Protein AF-A0AAU6HEU2-F1 (afdb_monomer_lite)

pLDDT: mean 76.86, std 15.82, range [38.91, 93.75]

Secondary structure (DSSP, 8-state):
-------HHHHHHHHHHHHHHHHHHHHHHHHHHHHHHTT-HHHHHHHHHHHHHHHHH-TTSPPHHHHHHHHHHHHHT--

Structure (mmCIF, N/CA/C/O backbone):
data_AF-A0AAU6HEU2-F1
#
_entry.id   AF-A0AAU6HEU2-F1
#
loop_
_atom_site.group_PDB
_atom_site.id
_atom_site.type_symbol
_atom_site.label_atom_id
_atom_site.label_alt_id
_atom_site.label_comp_id
_atom_site.label_asym_id
_atom_site.label_entity_id
_atom_site.label_seq_id
_atom_site.pdbx_PDB_ins_code
_atom_site.Cartn_x
_atom_site.Cartn_y
_atom_site.Cartn_z
_atom_site.occupancy
_atom_site.B_iso_or_equiv
_atom_site.auth_seq_id
_atom_site.auth_comp_id
_atom_site.auth_asym_id
_atom_site.auth_atom_id
_atom_site.pdbx_PDB_model_num
ATOM 1 N N . MET A 1 1 ? -35.540 0.495 32.454 1.00 38.91 1 MET A N 1
ATOM 2 C CA . MET A 1 1 ? -34.422 -0.129 31.717 1.00 38.91 1 MET A CA 1
ATOM 3 C C . MET A 1 1 ? -34.380 0.499 30.338 1.00 38.91 1 MET A C 1
ATOM 5 O O . MET A 1 1 ? -35.174 0.122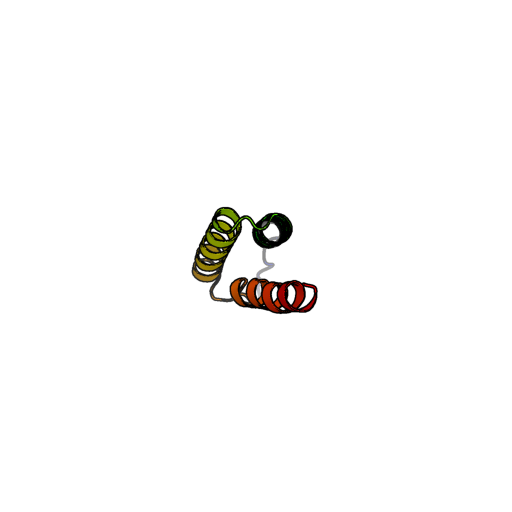 29.490 1.00 38.91 1 MET A O 1
ATOM 9 N N . SER A 1 2 ? -33.551 1.524 30.151 1.00 43.22 2 SER A N 1
ATOM 10 C CA . SER A 1 2 ? -33.447 2.224 28.868 1.00 43.22 2 SER A CA 1
ATOM 11 C C . SER A 1 2 ? -32.401 1.519 28.011 1.00 43.22 2 SER A C 1
ATOM 13 O O . SER A 1 2 ? -31.210 1.615 28.301 1.00 43.22 2 SER A O 1
ATOM 15 N N . LEU A 1 3 ? -32.853 0.783 26.991 1.00 52.72 3 LEU A N 1
ATOM 16 C CA . LEU A 1 3 ? -31.998 0.367 25.881 1.00 52.72 3 LEU A CA 1
ATOM 17 C C . LEU A 1 3 ? -31.473 1.648 25.217 1.00 52.72 3 LEU A C 1
ATOM 19 O O . LEU A 1 3 ? -32.247 2.382 24.607 1.00 52.72 3 LEU A O 1
ATOM 23 N N . HIS A 1 4 ? -30.178 1.930 25.355 1.00 54.94 4 HIS A N 1
ATOM 24 C CA . HIS A 1 4 ? -29.498 2.870 24.468 1.00 54.94 4 HIS A CA 1
ATOM 25 C C . HIS A 1 4 ? -29.458 2.222 23.081 1.00 54.94 4 HIS A C 1
ATOM 27 O O . HIS A 1 4 ? -28.588 1.405 22.787 1.00 54.94 4 HIS A O 1
ATOM 33 N N . LEU A 1 5 ? -30.460 2.533 22.261 1.00 56.38 5 LEU A N 1
ATOM 34 C CA . LEU A 1 5 ? -30.408 2.318 20.823 1.00 56.38 5 LEU A CA 1
ATOM 35 C C . LEU A 1 5 ? -29.305 3.241 20.301 1.00 56.38 5 LEU A C 1
ATOM 37 O O . LEU A 1 5 ? -29.474 4.459 20.283 1.00 56.38 5 LEU A O 1
ATOM 41 N N . ILE A 1 6 ? -28.155 2.658 19.962 1.00 56.84 6 ILE A N 1
ATOM 42 C CA . ILE A 1 6 ? -27.129 3.329 19.159 1.00 56.84 6 ILE A CA 1
ATOM 43 C C . ILE A 1 6 ? -27.860 3.887 17.938 1.00 56.84 6 ILE A C 1
ATOM 45 O O . ILE A 1 6 ? -28.578 3.151 17.260 1.00 56.84 6 ILE A O 1
ATOM 49 N N . SER A 1 7 ? -27.774 5.197 17.735 1.00 57.38 7 SER A N 1
ATOM 50 C CA . SER A 1 7 ? -28.607 5.878 16.747 1.00 57.38 7 SER A CA 1
ATOM 51 C C . SER A 1 7 ? -28.206 5.423 15.341 1.00 57.38 7 SER A C 1
ATOM 53 O O . SER A 1 7 ? -27.015 5.348 15.043 1.00 57.38 7 SER A O 1
ATOM 55 N N . ASP A 1 8 ? -29.168 5.177 14.446 1.00 54.66 8 ASP A N 1
ATOM 56 C CA . ASP A 1 8 ? -28.910 4.746 13.055 1.00 54.66 8 ASP A CA 1
ATOM 57 C C . ASP A 1 8 ? -27.933 5.677 12.300 1.00 54.66 8 ASP A C 1
ATOM 59 O O . ASP A 1 8 ? -27.213 5.256 11.391 1.00 54.66 8 ASP A O 1
ATOM 63 N N . ALA A 1 9 ? -27.853 6.945 12.717 1.00 53.81 9 ALA A N 1
ATOM 64 C CA . ALA A 1 9 ? -26.896 7.926 12.216 1.00 53.81 9 ALA A CA 1
ATOM 65 C C . ALA A 1 9 ? -25.431 7.581 12.553 1.00 53.81 9 ALA A C 1
ATOM 67 O O . ALA A 1 9 ? -24.566 7.736 11.696 1.00 53.81 9 ALA A O 1
ATOM 68 N N . GLU A 1 10 ? -25.146 7.068 13.754 1.00 52.81 10 GLU A N 1
ATOM 69 C CA . GLU A 1 10 ? -23.790 6.680 14.172 1.00 52.81 10 GLU A CA 1
ATOM 70 C C . GLU A 1 10 ? -23.320 5.421 13.428 1.00 52.81 10 GLU A C 1
ATOM 72 O O . GLU A 1 10 ? -22.157 5.330 13.028 1.00 52.81 10 GLU A O 1
ATOM 77 N N . TYR A 1 11 ? -24.240 4.491 13.144 1.00 54.50 11 TYR A N 1
ATOM 78 C CA . TYR A 1 11 ? -23.950 3.297 12.345 1.00 54.50 11 TYR A CA 1
ATOM 7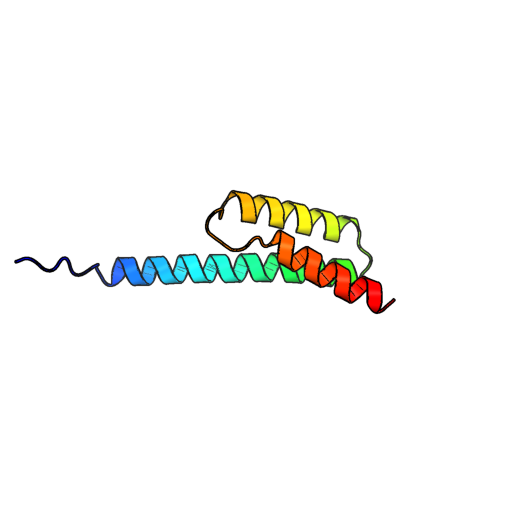9 C C . TYR A 1 11 ? -23.608 3.658 10.889 1.00 54.50 11 TYR A C 1
ATOM 81 O O . TYR A 1 11 ? -22.608 3.190 10.344 1.00 54.50 11 TYR A O 1
ATOM 89 N N . ALA A 1 12 ? -24.380 4.564 10.276 1.00 53.25 12 ALA A N 1
ATOM 90 C CA . ALA A 1 12 ? -24.137 5.045 8.914 1.00 53.25 12 ALA A CA 1
ATOM 91 C C . ALA A 1 12 ? -22.835 5.862 8.777 1.00 53.25 12 ALA A C 1
ATOM 93 O O . ALA A 1 12 ? -22.194 5.868 7.719 1.00 53.25 12 ALA A O 1
ATOM 94 N N . GLN A 1 13 ? -22.427 6.558 9.840 1.00 53.88 13 GLN A N 1
ATOM 95 C CA . GLN A 1 13 ? -21.173 7.3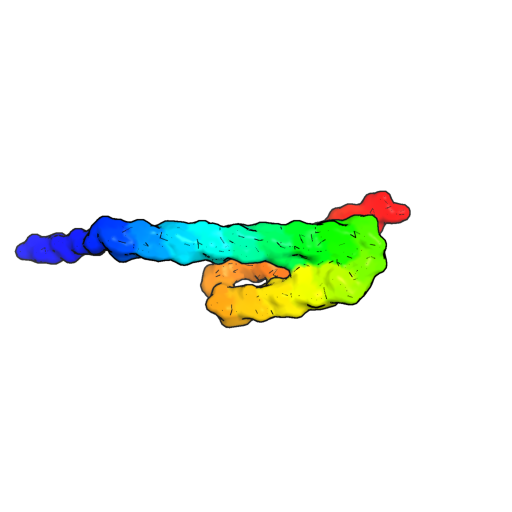12 9.880 1.00 53.88 13 GLN A CA 1
ATOM 96 C C . GLN A 1 13 ? -19.964 6.371 10.002 1.00 53.88 13 GLN A C 1
ATOM 98 O O . GLN A 1 13 ? -18.972 6.559 9.295 1.00 53.88 13 GLN A O 1
ATOM 103 N N . GLY A 1 14 ? -20.087 5.303 10.800 1.00 55.62 14 GLY A N 1
ATOM 104 C CA . GLY A 1 14 ? -19.086 4.238 10.900 1.00 55.62 14 GLY A CA 1
ATOM 105 C C . GLY A 1 14 ? -18.867 3.484 9.584 1.00 55.62 14 GLY A C 1
ATOM 106 O O . GLY A 1 14 ? -17.725 3.211 9.214 1.00 55.62 14 GLY A O 1
ATOM 107 N N . THR A 1 15 ? -19.929 3.219 8.816 1.00 60.09 15 THR A N 1
ATOM 108 C CA . THR A 1 15 ? -19.800 2.541 7.514 1.00 60.09 15 THR A CA 1
ATOM 109 C C . THR A 1 15 ? -19.113 3.402 6.458 1.00 60.09 15 THR A C 1
ATOM 111 O O . THR A 1 15 ? -18.300 2.881 5.699 1.00 60.09 15 THR A O 1
ATOM 114 N N . LYS A 1 16 ? -19.378 4.716 6.423 1.00 60.22 16 LYS A N 1
ATOM 115 C CA . LYS A 1 16 ? -18.739 5.629 5.458 1.00 60.22 16 LYS A CA 1
ATOM 116 C C . LYS A 1 16 ? -17.252 5.821 5.738 1.00 60.22 16 LYS A C 1
ATOM 118 O O . LYS A 1 16 ? -16.465 5.842 4.797 1.00 60.22 16 LYS A O 1
ATOM 123 N N . ALA A 1 17 ? -16.872 5.923 7.012 1.00 59.97 17 ALA A N 1
ATOM 124 C CA . ALA A 1 17 ? -15.467 5.960 7.403 1.00 59.97 17 ALA A CA 1
ATOM 125 C C . ALA A 1 17 ? -14.767 4.650 7.007 1.00 59.97 17 ALA A C 1
ATOM 127 O O . ALA A 1 17 ? -13.796 4.677 6.262 1.00 59.97 17 ALA A O 1
ATOM 128 N N . ALA A 1 18 ? -15.339 3.495 7.360 1.00 63.50 18 ALA A N 1
ATOM 129 C CA . ALA A 1 18 ? -14.780 2.195 6.988 1.00 63.50 18 ALA A CA 1
ATOM 130 C C . ALA A 1 18 ? -14.704 1.963 5.462 1.00 63.50 18 ALA A C 1
ATOM 132 O O . ALA A 1 18 ? -13.847 1.228 4.972 1.00 63.50 18 ALA A O 1
ATOM 133 N N . GLU A 1 19 ? -15.608 2.551 4.679 1.00 65.94 19 GLU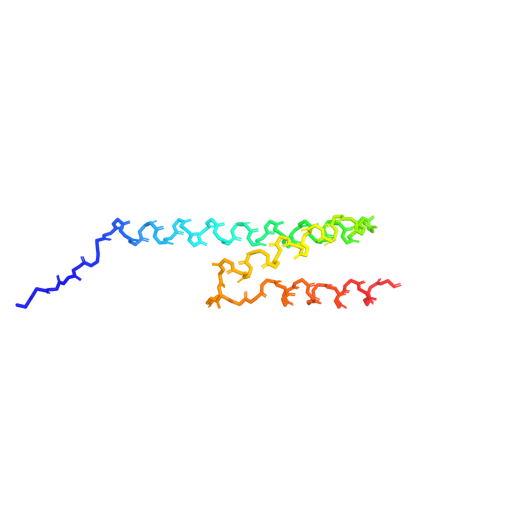 A N 1
ATOM 134 C CA . GLU A 1 19 ? -15.577 2.492 3.215 1.00 65.94 19 GLU A CA 1
ATOM 135 C C . GLU A 1 19 ? -14.519 3.424 2.611 1.00 65.94 19 GLU A C 1
ATOM 137 O O . GLU A 1 19 ? -13.786 3.010 1.709 1.00 65.94 19 GLU A O 1
ATOM 142 N N . ALA A 1 20 ? -14.358 4.630 3.160 1.00 70.50 20 ALA A N 1
ATOM 143 C CA . ALA A 1 20 ? -13.261 5.527 2.807 1.00 70.50 20 ALA A CA 1
ATOM 144 C C . ALA A 1 20 ? -11.898 4.889 3.124 1.00 70.50 20 ALA A C 1
ATOM 146 O O . ALA A 1 20 ? -11.019 4.882 2.265 1.00 70.50 20 ALA A O 1
ATOM 147 N N . HIS A 1 21 ? -11.763 4.253 4.293 1.00 75.94 21 HIS A N 1
ATOM 148 C CA . HIS A 1 21 ? -10.537 3.565 4.711 1.00 75.94 21 HIS A CA 1
ATOM 149 C C . HIS A 1 21 ? -10.193 2.408 3.762 1.00 75.94 21 HIS A C 1
ATOM 151 O O . HIS A 1 21 ? -9.065 2.296 3.287 1.00 75.94 21 HIS A O 1
ATOM 157 N N . ARG A 1 22 ? -11.181 1.570 3.407 1.00 77.81 22 ARG A N 1
ATOM 158 C CA . ARG A 1 22 ? -10.993 0.483 2.426 1.00 77.81 22 ARG A CA 1
ATOM 159 C C . ARG A 1 22 ? -10.592 1.008 1.049 1.00 77.81 22 ARG A C 1
ATOM 161 O O . ARG A 1 22 ? -9.753 0.398 0.387 1.00 77.81 22 ARG A O 1
ATOM 168 N N . THR A 1 23 ? -11.169 2.131 0.630 1.00 84.25 23 THR A N 1
ATOM 169 C CA . THR A 1 23 ? -10.862 2.768 -0.657 1.00 84.25 23 THR A CA 1
ATOM 170 C C . THR A 1 23 ? -9.438 3.321 -0.682 1.00 84.25 23 THR A C 1
ATOM 172 O O . THR A 1 23 ? -8.706 3.090 -1.643 1.00 84.25 23 THR A O 1
ATOM 175 N N . GLU A 1 24 ? -9.015 4.002 0.383 1.00 86.19 24 GLU A N 1
ATOM 176 C CA . GLU A 1 24 ? -7.655 4.527 0.525 1.00 86.19 24 GLU A CA 1
ATOM 177 C C . GLU A 1 24 ? -6.619 3.398 0.517 1.00 86.19 24 GLU A C 1
ATOM 179 O O . GLU A 1 24 ? -5.666 3.422 -0.268 1.00 86.19 24 GLU A O 1
ATOM 184 N N . ARG A 1 25 ? -6.873 2.349 1.304 1.00 87.56 25 ARG A N 1
ATOM 185 C CA . ARG A 1 25 ? -6.044 1.144 1.374 1.00 87.56 25 ARG A CA 1
ATOM 186 C C . ARG A 1 25 ? -5.867 0.477 0.008 1.00 87.56 25 ARG A C 1
ATOM 188 O O . ARG A 1 25 ? -4.741 0.205 -0.409 1.00 87.56 25 ARG A O 1
ATOM 195 N N . ALA A 1 26 ? -6.965 0.267 -0.722 1.00 87.88 26 ALA A N 1
ATOM 196 C CA . ALA A 1 26 ? -6.930 -0.282 -2.078 1.00 87.88 26 ALA A CA 1
ATOM 197 C C . ALA A 1 26 ? -6.174 0.633 -3.059 1.00 87.88 26 ALA A C 1
ATOM 199 O O . ALA A 1 26 ? -5.451 0.150 -3.933 1.00 87.88 26 ALA A O 1
ATOM 200 N N . GLY A 1 27 ? -6.295 1.954 -2.896 1.00 91.06 27 GLY A N 1
ATOM 201 C CA . GLY A 1 27 ? -5.575 2.940 -3.697 1.00 91.06 27 GLY A CA 1
ATOM 202 C C . GLY A 1 27 ? -4.057 2.857 -3.521 1.00 91.06 27 GLY A C 1
ATOM 203 O O . GLY A 1 27 ? -3.327 2.869 -4.513 1.00 91.06 27 GLY A O 1
ATOM 204 N N . ILE A 1 28 ? -3.577 2.722 -2.283 1.00 91.19 28 ILE A N 1
ATOM 205 C CA . ILE A 1 28 ? -2.143 2.589 -1.979 1.00 91.19 28 ILE A CA 1
ATOM 206 C C . ILE A 1 28 ? -1.578 1.295 -2.585 1.00 91.19 28 ILE A C 1
ATOM 208 O O . ILE A 1 28 ? -0.545 1.327 -3.256 1.00 91.19 28 ILE A O 1
ATOM 212 N N . VAL A 1 29 ? -2.289 0.174 -2.431 1.00 90.88 29 VAL A N 1
ATOM 213 C CA . VAL A 1 29 ? -1.894 -1.120 -3.013 1.00 90.88 29 VAL A CA 1
ATOM 214 C C . VAL A 1 29 ? -1.837 -1.059 -4.541 1.00 90.88 29 VAL A C 1
ATOM 216 O O . VAL A 1 29 ? -0.869 -1.519 -5.146 1.00 90.88 29 VAL A O 1
ATOM 219 N N . SER A 1 30 ? -2.839 -0.4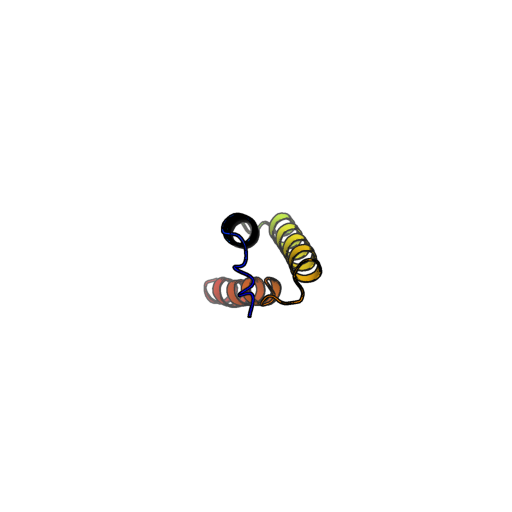46 -5.175 1.00 90.31 30 SER A N 1
ATOM 220 C CA . SER A 1 30 ? -2.888 -0.291 -6.633 1.00 90.31 30 SER A CA 1
ATOM 221 C C . SER A 1 30 ? -1.732 0.561 -7.172 1.00 90.31 30 SER A C 1
ATOM 223 O O . SER A 1 30 ? -1.122 0.213 -8.189 1.00 90.31 30 SER A O 1
ATOM 225 N N . ARG A 1 31 ? -1.364 1.641 -6.465 1.00 91.06 31 ARG A N 1
ATOM 226 C CA . ARG A 1 31 ? -0.189 2.462 -6.807 1.00 91.06 31 ARG A CA 1
ATOM 227 C C . ARG A 1 31 ? 1.101 1.660 -6.712 1.00 91.06 31 ARG A C 1
ATOM 229 O O . ARG A 1 31 ? 1.899 1.712 -7.643 1.00 91.06 31 ARG A O 1
ATOM 236 N N . TYR A 1 32 ? 1.269 0.881 -5.641 1.00 91.50 32 TYR A N 1
ATOM 237 C CA . TYR A 1 32 ? 2.429 0.007 -5.490 1.00 91.50 32 TYR A CA 1
ATOM 238 C C . TYR A 1 32 ? 2.527 -1.010 -6.636 1.00 91.50 32 TYR A C 1
ATOM 240 O O . TYR A 1 32 ? 3.576 -1.129 -7.263 1.00 91.50 32 TYR A O 1
ATOM 248 N N . ALA A 1 33 ? 1.428 -1.702 -6.954 1.00 89.19 33 ALA A N 1
ATOM 249 C CA . ALA A 1 33 ? 1.391 -2.695 -8.027 1.00 89.19 33 ALA A CA 1
ATOM 250 C C . ALA A 1 33 ? 1.681 -2.077 -9.406 1.00 89.19 33 ALA A C 1
ATOM 252 O O . ALA A 1 33 ? 2.438 -2.646 -10.191 1.00 89.19 33 ALA A O 1
ATOM 253 N N . SER A 1 34 ? 1.131 -0.892 -9.684 1.00 90.69 34 SER A N 1
ATOM 254 C CA . SER A 1 34 ? 1.364 -0.173 -10.944 1.00 90.69 34 SER A CA 1
ATOM 255 C C . SER A 1 34 ? 2.817 0.292 -11.075 1.00 90.69 34 SER A C 1
ATOM 257 O O . SER A 1 34 ? 3.431 0.098 -12.123 1.00 90.69 34 SER A O 1
ATOM 259 N N . ALA A 1 35 ? 3.391 0.849 -10.004 1.00 91.06 35 ALA A N 1
ATOM 260 C CA . ALA A 1 35 ? 4.792 1.258 -9.973 1.00 91.06 35 ALA A CA 1
ATOM 261 C C . ALA A 1 35 ? 5.735 0.050 -10.096 1.00 91.06 35 ALA A C 1
ATOM 263 O O . ALA A 1 35 ? 6.708 0.096 -10.845 1.00 91.06 35 ALA A O 1
ATOM 264 N N . SER A 1 36 ? 5.403 -1.064 -9.434 1.00 88.75 36 SER A N 1
ATOM 265 C CA . SER A 1 36 ? 6.137 -2.327 -9.542 1.00 88.75 36 SER A CA 1
ATOM 266 C C . SER A 1 36 ? 6.133 -2.870 -10.971 1.00 88.75 36 SER A C 1
ATOM 268 O O . SER A 1 36 ? 7.199 -3.167 -11.504 1.00 88.75 36 SER A O 1
ATOM 270 N N . ALA A 1 37 ? 4.973 -2.906 -11.634 1.00 88.44 37 ALA A N 1
ATOM 271 C CA . ALA A 1 37 ? 4.865 -3.333 -13.029 1.00 88.44 37 ALA A CA 1
ATOM 272 C C . ALA A 1 37 ? 5.652 -2.429 -13.999 1.00 88.44 37 ALA A C 1
ATOM 274 O O . ALA A 1 37 ? 6.152 -2.903 -15.018 1.00 88.44 37 ALA A O 1
ATOM 275 N N . ALA A 1 38 ? 5.785 -1.139 -13.678 1.00 90.62 38 ALA A N 1
ATOM 276 C CA . ALA A 1 38 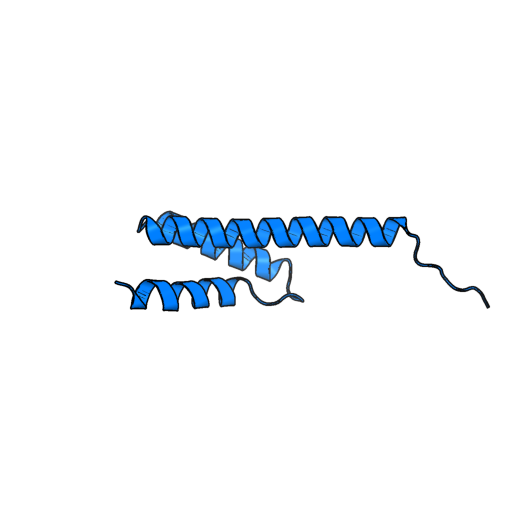? 6.541 -0.169 -14.466 1.00 90.62 38 ALA A CA 1
ATOM 277 C C . ALA A 1 38 ? 8.047 -0.115 -14.130 1.00 90.62 38 ALA A C 1
ATOM 279 O O . ALA A 1 38 ? 8.774 0.633 -14.779 1.00 90.62 38 ALA A O 1
ATOM 280 N N . ASN A 1 39 ? 8.527 -0.883 -13.140 1.00 88.25 39 ASN A N 1
ATOM 281 C CA . ASN A 1 39 ? 9.866 -0.737 -12.546 1.00 88.25 39 ASN A CA 1
ATOM 282 C C . ASN A 1 39 ? 10.163 0.692 -12.044 1.00 88.25 39 ASN A C 1
ATOM 284 O O . ASN A 1 39 ? 11.313 1.132 -12.007 1.00 88.25 39 ASN A O 1
ATOM 288 N N . ASP A 1 40 ? 9.125 1.425 -11.643 1.00 92.38 40 ASP A N 1
ATOM 289 C CA . ASP A 1 40 ? 9.251 2.753 -11.058 1.00 92.38 40 ASP A CA 1
ATOM 290 C C . ASP A 1 40 ? 9.565 2.636 -9.563 1.00 92.38 40 ASP A C 1
ATOM 292 O O . ASP A 1 40 ? 8.683 2.492 -8.711 1.00 92.38 40 ASP A O 1
ATOM 296 N N . TYR A 1 41 ? 10.855 2.686 -9.238 1.00 89.12 41 TYR A N 1
ATOM 297 C CA . TYR A 1 41 ? 11.326 2.627 -7.857 1.00 89.12 41 TYR A CA 1
ATOM 298 C C . TYR A 1 41 ? 10.879 3.831 -7.019 1.00 89.12 41 TYR A C 1
ATOM 300 O O . TYR A 1 41 ? 10.646 3.666 -5.822 1.00 89.12 41 TYR A O 1
ATOM 308 N N . GLY A 1 42 ? 10.717 5.009 -7.633 1.00 93.06 42 GLY A N 1
ATOM 309 C CA . GLY A 1 42 ? 10.220 6.202 -6.946 1.00 93.06 42 GLY A CA 1
ATOM 310 C C . GLY A 1 42 ? 8.764 6.016 -6.531 1.00 93.06 42 GLY A C 1
ATOM 311 O O . GLY A 1 42 ? 8.439 6.110 -5.349 1.00 93.06 42 GLY A O 1
ATOM 312 N N . GLY A 1 43 ? 7.914 5.609 -7.476 1.00 90.06 43 GLY A N 1
ATOM 313 C CA . GLY A 1 43 ? 6.507 5.309 -7.210 1.00 90.06 43 GLY A CA 1
ATOM 314 C C . GLY A 1 43 ? 6.306 4.165 -6.208 1.00 90.06 43 GLY A C 1
ATOM 315 O O . GLY A 1 43 ? 5.402 4.219 -5.370 1.00 90.06 43 GLY A O 1
ATOM 316 N N . MET A 1 44 ? 7.173 3.146 -6.231 1.00 90.00 44 MET A N 1
ATOM 317 C CA . MET A 1 44 ? 7.167 2.082 -5.221 1.00 90.00 44 MET A CA 1
ATOM 318 C C . MET A 1 44 ? 7.501 2.619 -3.823 1.00 90.00 44 MET A C 1
ATOM 320 O O . MET A 1 44 ? 6.848 2.234 -2.851 1.00 90.00 44 MET A O 1
ATOM 324 N N . GLN A 1 45 ? 8.491 3.509 -3.709 1.00 93.06 45 GLN A N 1
ATOM 325 C CA . GLN A 1 45 ? 8.877 4.118 -2.438 1.00 93.06 45 GLN A CA 1
ATOM 326 C C . GLN A 1 45 ? 7.776 5.035 -1.889 1.00 93.06 45 GLN A C 1
ATOM 328 O O . GLN A 1 45 ? 7.458 4.955 -0.702 1.00 93.06 45 GLN A O 1
ATOM 333 N N . ASP A 1 46 ? 7.137 5.827 -2.748 1.00 93.56 46 ASP A N 1
ATOM 334 C CA . ASP A 1 46 ? 6.018 6.694 -2.369 1.00 93.56 46 ASP A CA 1
ATOM 335 C C . ASP A 1 46 ? 4.829 5.886 -1.832 1.00 93.56 46 ASP A C 1
ATOM 337 O O . ASP A 1 46 ? 4.235 6.239 -0.810 1.00 93.56 46 ASP A O 1
ATOM 341 N N . ALA A 1 47 ? 4.506 4.756 -2.468 1.00 92.31 47 ALA A N 1
ATOM 342 C CA . ALA A 1 47 ? 3.442 3.872 -2.000 1.00 92.31 47 ALA A CA 1
ATOM 343 C C . ALA A 1 47 ? 3.782 3.198 -0.655 1.00 92.31 47 ALA A C 1
ATOM 345 O O . ALA A 1 47 ? 2.902 3.047 0.192 1.00 92.31 47 ALA A O 1
ATOM 346 N N . ILE A 1 48 ? 5.052 2.850 -0.418 1.00 92.12 48 ILE A N 1
ATOM 347 C CA . ILE A 1 48 ? 5.518 2.333 0.880 1.00 92.12 48 ILE A CA 1
ATOM 348 C C . ILE A 1 48 ? 5.381 3.398 1.974 1.00 92.12 48 ILE A C 1
ATOM 350 O O . ILE A 1 48 ? 4.880 3.104 3.058 1.00 92.12 48 ILE A O 1
ATOM 354 N N . LEU A 1 49 ? 5.787 4.641 1.704 1.00 93.75 49 LEU A N 1
ATOM 355 C CA . LEU A 1 49 ? 5.644 5.742 2.661 1.00 93.75 49 LEU A CA 1
ATOM 356 C C . LEU A 1 49 ? 4.171 6.018 2.988 1.00 93.75 49 LEU A C 1
ATOM 358 O O . LEU A 1 49 ? 3.827 6.197 4.157 1.00 93.75 49 LEU A O 1
ATOM 362 N N . ALA A 1 50 ? 3.297 5.980 1.978 1.00 92.06 50 ALA A N 1
ATOM 363 C CA . ALA A 1 50 ? 1.856 6.102 2.173 1.00 92.06 50 ALA A CA 1
ATOM 364 C C . ALA A 1 50 ? 1.295 4.961 3.037 1.00 92.06 50 ALA A C 1
ATOM 366 O O . ALA A 1 50 ? 0.482 5.212 3.922 1.00 92.06 50 ALA A O 1
ATOM 367 N N . ALA A 1 51 ? 1.764 3.725 2.842 1.00 91.56 51 ALA A N 1
ATOM 368 C CA . ALA A 1 51 ? 1.348 2.593 3.663 1.00 91.56 51 ALA A CA 1
ATOM 369 C C . ALA A 1 51 ? 1.812 2.703 5.120 1.00 91.56 51 ALA A C 1
ATOM 371 O O . ALA A 1 51 ? 1.041 2.403 6.025 1.00 91.56 51 ALA A O 1
ATOM 372 N N . ILE A 1 52 ? 3.032 3.191 5.366 1.00 91.06 52 ILE A N 1
ATOM 373 C CA . ILE A 1 52 ? 3.525 3.455 6.727 1.00 91.06 52 ILE A CA 1
ATOM 374 C C . ILE A 1 52 ? 2.674 4.531 7.413 1.00 91.06 52 ILE A C 1
ATOM 376 O O . ILE A 1 52 ? 2.315 4.378 8.581 1.00 91.06 52 ILE A O 1
ATOM 380 N N . ALA A 1 53 ? 2.340 5.610 6.700 1.00 90.75 53 ALA A N 1
ATOM 381 C CA . ALA A 1 53 ? 1.474 6.661 7.227 1.00 90.75 53 ALA A CA 1
ATOM 382 C C . ALA A 1 53 ? 0.065 6.129 7.538 1.00 90.75 53 ALA A C 1
ATOM 384 O O . ALA A 1 53 ? -0.478 6.425 8.604 1.00 90.75 53 ALA A O 1
ATOM 385 N N . PHE A 1 54 ? -0.489 5.297 6.649 1.00 89.06 54 PHE A N 1
ATOM 386 C CA . PHE A 1 54 ? -1.778 4.638 6.849 1.00 89.06 54 PHE A CA 1
ATOM 387 C C . PHE A 1 54 ? -1.761 3.724 8.082 1.00 89.06 54 PHE A C 1
ATOM 389 O O . PHE A 1 54 ? -2.640 3.837 8.931 1.00 89.06 54 PHE A O 1
ATOM 396 N N . ASP A 1 55 ? -0.737 2.883 8.237 1.00 89.31 55 ASP A N 1
ATOM 397 C CA . ASP A 1 55 ? -0.589 1.988 9.393 1.00 89.31 55 ASP A CA 1
ATOM 398 C C . ASP A 1 55 ? -0.436 2.763 10.710 1.00 89.31 55 ASP A C 1
ATOM 400 O O . ASP A 1 55 ? -0.965 2.357 11.746 1.00 89.31 55 ASP A O 1
ATOM 404 N N . GLY A 1 56 ? 0.262 3.903 10.679 1.00 87.38 56 GLY A N 1
ATOM 405 C CA . GLY A 1 56 ? 0.388 4.797 11.831 1.00 87.38 56 GLY A CA 1
ATOM 406 C C . GLY A 1 56 ? -0.939 5.443 12.242 1.00 87.38 56 GLY A C 1
ATOM 407 O O . GLY A 1 56 ? -1.185 5.624 13.434 1.00 87.38 56 GLY A O 1
ATOM 408 N N . ALA A 1 57 ? -1.803 5.759 11.275 1.00 86.75 57 ALA A N 1
ATOM 409 C CA . ALA A 1 57 ? -3.140 6.296 11.525 1.00 86.75 57 ALA A CA 1
ATOM 410 C C . ALA A 1 57 ? -4.148 5.218 11.974 1.00 86.75 57 ALA A C 1
ATOM 412 O O . ALA A 1 57 ? -5.104 5.541 12.680 1.00 86.75 57 ALA A O 1
ATOM 413 N N . HIS A 1 58 ? -3.914 3.945 11.626 1.00 83.19 58 HIS A N 1
ATOM 414 C CA . HIS A 1 58 ? -4.835 2.827 11.872 1.00 83.19 58 HIS A CA 1
ATOM 415 C C . HIS A 1 58 ? -4.171 1.662 12.638 1.00 83.19 58 HIS A C 1
ATOM 417 O O . HIS A 1 58 ? -4.144 0.529 12.156 1.00 83.19 58 HIS A O 1
ATOM 423 N N . PRO A 1 59 ? -3.673 1.875 13.873 1.00 78.00 59 PRO A N 1
ATOM 424 C CA . PRO A 1 59 ? -2.904 0.864 14.611 1.00 78.00 59 PRO A CA 1
ATOM 425 C C . PRO A 1 59 ? -3.711 -0.376 15.033 1.00 78.00 59 PRO A C 1
ATOM 427 O O . PRO A 1 59 ? -3.125 -1.381 15.434 1.00 78.00 59 PRO A O 1
ATOM 430 N N . ALA A 1 60 ? -5.045 -0.302 14.988 1.00 79.88 60 ALA A N 1
ATOM 431 C CA . ALA A 1 60 ? -5.944 -1.413 15.299 1.00 79.88 60 ALA A CA 1
ATOM 432 C C . ALA A 1 60 ? -6.235 -2.317 14.085 1.00 79.88 60 ALA A C 1
ATOM 434 O O . ALA A 1 60 ? -6.819 -3.388 14.251 1.00 79.88 60 ALA A O 1
ATOM 435 N N . GLU A 1 61 ? -5.853 -1.894 12.877 1.00 77.44 61 GLU A N 1
ATOM 436 C CA . GLU A 1 61 ? -6.094 -2.633 11.640 1.00 77.44 61 GLU A CA 1
ATOM 437 C C . GLU A 1 61 ? -4.872 -3.484 11.241 1.00 77.44 61 GLU A C 1
ATOM 439 O O . GLU A 1 61 ? -3.739 -3.198 11.644 1.00 77.44 61 GLU A O 1
ATOM 444 N N . PRO A 1 62 ? -5.066 -4.553 10.445 1.00 82.62 62 PRO A N 1
ATOM 445 C CA . PRO A 1 62 ? -3.958 -5.289 9.851 1.00 82.62 62 PRO A CA 1
ATOM 446 C C . PRO A 1 62 ? -3.072 -4.371 9.004 1.00 82.62 62 PRO A C 1
ATOM 448 O O . PRO A 1 62 ? -3.569 -3.652 8.133 1.00 82.62 62 PRO A O 1
ATOM 451 N N . ARG A 1 63 ? -1.756 -4.456 9.225 1.00 85.38 63 ARG A N 1
ATOM 452 C CA . ARG A 1 63 ? -0.768 -3.589 8.576 1.00 85.38 63 ARG A CA 1
ATOM 453 C C . ARG A 1 63 ? -0.822 -3.717 7.059 1.00 85.38 63 ARG A C 1
ATOM 455 O O . ARG A 1 63 ? -0.599 -4.790 6.499 1.00 85.38 63 ARG A O 1
ATOM 462 N N . LEU A 1 64 ? -1.042 -2.597 6.390 1.00 87.19 64 LEU A N 1
ATOM 463 C CA . LEU A 1 64 ? -0.959 -2.463 4.945 1.00 87.19 64 LEU A CA 1
ATOM 464 C C . LEU A 1 64 ? 0.453 -2.761 4.434 1.00 87.19 64 LEU A C 1
ATOM 466 O O . LEU A 1 64 ? 0.618 -3.331 3.354 1.00 87.19 64 LEU A O 1
ATOM 470 N N . MET A 1 65 ? 1.478 -2.457 5.233 1.00 87.69 65 MET A N 1
ATOM 471 C CA . MET A 1 65 ? 2.855 -2.833 4.912 1.00 87.69 65 MET A CA 1
ATOM 472 C C . MET A 1 65 ? 3.060 -4.344 4.757 1.00 87.69 65 MET A C 1
ATOM 474 O O . MET A 1 65 ? 3.894 -4.755 3.947 1.00 87.69 65 MET A O 1
ATOM 478 N N . ASP A 1 66 ? 2.313 -5.178 5.485 1.00 87.12 66 ASP A N 1
ATOM 479 C CA . ASP A 1 66 ? 2.424 -6.634 5.351 1.00 87.12 66 ASP A CA 1
ATOM 480 C C . ASP A 1 66 ? 1.820 -7.116 4.020 1.00 87.12 66 ASP A C 1
ATOM 482 O O . ASP A 1 66 ? 2.363 -8.023 3.386 1.00 87.12 66 ASP A O 1
ATOM 486 N N . GLU A 1 67 ? 0.776 -6.450 3.519 1.00 85.12 67 GLU A N 1
ATOM 487 C CA . GLU A 1 67 ? 0.219 -6.733 2.191 1.00 85.12 67 GLU A CA 1
ATOM 488 C C . GLU A 1 67 ? 1.157 -6.336 1.057 1.00 85.12 67 GLU A C 1
ATOM 490 O O . GLU A 1 67 ? 1.371 -7.119 0.129 1.00 85.12 67 GLU A O 1
ATOM 495 N N . ILE A 1 68 ? 1.770 -5.153 1.146 1.00 86.50 68 ILE A N 1
ATOM 496 C CA . ILE A 1 68 ? 2.753 -4.702 0.153 1.00 86.50 68 ILE A CA 1
ATOM 497 C C . ILE A 1 68 ? 3.947 -5.666 0.097 1.00 86.50 68 ILE A C 1
ATOM 499 O O . ILE A 1 68 ? 4.404 -6.019 -0.992 1.00 86.50 68 ILE A O 1
ATOM 503 N N . ARG A 1 69 ? 4.423 -6.163 1.248 1.00 84.50 69 ARG A N 1
ATOM 504 C CA . ARG A 1 69 ? 5.471 -7.201 1.290 1.00 84.50 69 ARG A CA 1
ATOM 505 C C . ARG A 1 69 ? 5.024 -8.515 0.653 1.00 84.50 69 ARG A C 1
ATOM 507 O O . ARG A 1 69 ? 5.824 -9.162 -0.022 1.00 84.50 69 ARG A O 1
ATOM 514 N N . GLY A 1 70 ? 3.765 -8.907 0.843 1.00 83.12 70 GLY A N 1
ATOM 515 C CA . GLY A 1 70 ? 3.191 -10.067 0.162 1.00 83.12 70 GLY A CA 1
ATOM 516 C C . GLY A 1 70 ? 3.270 -9.923 -1.359 1.00 83.12 70 GLY A C 1
ATOM 517 O O . GLY A 1 70 ? 3.721 -10.837 -2.048 1.00 83.12 70 GLY A O 1
ATOM 518 N N . LEU A 1 71 ? 2.925 -8.744 -1.883 1.00 78.75 71 LEU A N 1
ATOM 519 C CA . LEU A 1 71 ? 3.008 -8.449 -3.316 1.00 78.75 71 LEU A CA 1
ATOM 520 C C . LEU A 1 71 ? 4.449 -8.469 -3.832 1.00 78.75 71 LEU A C 1
ATOM 522 O O . LEU A 1 71 ? 4.701 -9.059 -4.881 1.00 78.75 71 LEU A O 1
ATOM 526 N N . GLN A 1 72 ? 5.404 -7.911 -3.083 1.00 74.31 72 GLN A N 1
ATOM 527 C CA . GLN A 1 72 ? 6.830 -7.994 -3.423 1.00 74.31 72 GLN A CA 1
ATOM 528 C C . GLN A 1 72 ? 7.280 -9.437 -3.658 1.00 74.31 72 GLN A C 1
ATOM 530 O O . GLN A 1 72 ? 7.896 -9.729 -4.678 1.00 74.31 72 GLN A O 1
ATOM 535 N N . ALA A 1 73 ? 6.930 -10.362 -2.761 1.00 69.12 73 ALA A N 1
ATOM 536 C CA . ALA A 1 73 ? 7.306 -11.768 -2.904 1.00 69.12 73 ALA A CA 1
ATOM 537 C C . ALA A 1 73 ? 6.713 -12.431 -4.166 1.00 69.12 73 ALA A C 1
ATOM 539 O O . ALA A 1 73 ? 7.334 -13.331 -4.737 1.00 69.12 73 ALA A O 1
ATOM 540 N N . HIS A 1 74 ? 5.538 -11.985 -4.620 1.00 62.38 74 HIS A N 1
ATOM 541 C CA . HIS A 1 74 ? 4.904 -12.483 -5.842 1.00 62.38 74 HIS A CA 1
ATOM 542 C C . HIS A 1 74 ? 5.556 -11.943 -7.118 1.00 62.38 74 HIS A C 1
ATOM 544 O O . HIS A 1 74 ? 5.796 -12.722 -8.041 1.00 62.38 74 HIS A O 1
ATOM 550 N N . TYR A 1 75 ? 5.881 -10.650 -7.171 1.00 60.69 75 TYR A N 1
ATOM 551 C CA . TYR A 1 75 ? 6.479 -10.048 -8.366 1.00 60.69 75 TYR A CA 1
ATOM 552 C C . TYR A 1 75 ? 7.943 -10.459 -8.566 1.00 60.69 75 TYR A C 1
ATOM 554 O O . TYR A 1 75 ? 8.340 -10.731 -9.695 1.00 60.69 75 TYR A O 1
ATOM 562 N N . THR A 1 76 ? 8.727 -10.627 -7.496 1.00 58.12 76 THR A N 1
ATOM 563 C CA . THR A 1 76 ? 10.133 -11.068 -7.608 1.00 58.12 76 THR A CA 1
ATOM 564 C C . THR A 1 76 ? 10.272 -12.526 -8.063 1.00 58.12 76 THR A C 1
ATOM 566 O O . THR A 1 76 ? 11.321 -12.911 -8.560 1.00 58.12 76 THR A O 1
ATOM 569 N N . ARG A 1 77 ? 9.237 -13.363 -7.902 1.00 53.62 77 ARG A N 1
ATOM 570 C CA . ARG A 1 77 ? 9.256 -14.771 -8.346 1.00 53.62 77 ARG A CA 1
ATOM 571 C C . ARG A 1 77 ? 8.839 -14.947 -9.814 1.00 53.62 77 ARG A C 1
ATOM 573 O O . ARG A 1 77 ? 8.996 -16.039 -10.353 1.00 53.62 77 ARG A O 1
ATOM 580 N N . ALA A 1 78 ? 8.265 -13.912 -10.426 1.00 51.16 78 ALA A N 1
ATOM 581 C CA . ALA A 1 78 ? 7.768 -13.934 -11.801 1.00 51.16 78 ALA A CA 1
ATOM 582 C C . ALA A 1 78 ? 8.740 -13.312 -12.825 1.00 51.16 78 ALA A C 1
ATOM 584 O O . ALA A 1 78 ? 8.452 -13.369 -14.021 1.00 51.16 78 ALA A O 1
ATOM 585 N N . ALA A 1 79 ? 9.855 -12.732 -12.365 1.00 46.72 79 ALA A N 1
ATOM 586 C CA . ALA A 1 79 ? 10.954 -12.206 -13.180 1.00 46.72 79 ALA A CA 1
ATOM 587 C C . ALA A 1 79 ? 12.127 -13.197 -13.216 1.00 46.72 79 ALA A C 1
ATOM 589 O O . ALA A 1 79 ? 12.789 -13.270 -14.274 1.00 46.72 79 ALA A O 1
#

Foldseek 3Di:
DDDPPPDPVVVVVVVVVVVVLVVLLVVLLVQLVVCLVVVNPVSVVVSLVSQVVSCVVCVVDDRSNVVSVVVVVVSVVVD

Radius of gyration: 17.22 Å; chains: 1; bounding box: 46×23×46 Å

Sequence (79 aa):
MSLHLISDAEYAQGTKAAEAHRTERAGIVSRYASASAANDYGGMQDAILAAIAFDGAHPAEPRLMDEIRGLQAHYTRAA